Protein AF-A0A2N5IAJ2-F1 (afdb_monomer)

Nearest PDB structures (foldseek):
  7zj1-assembly1_A  TM=4.803E-01  e=1.455E-01  Homo sapiens
  2na2-assembly1_A  TM=7.057E-01  e=8.932E-01  Homo sapiens
  9asq-assembly1_A  TM=6.313E-01  e=2.213E+00  Homo sapiens
  6lxd-assembly1_A  TM=6.169E-01  e=1.500E+00  Homo sapiens
  3htx-assembly2_D  TM=5.359E-01  e=9.822E+00  Arabidopsis thaliana

Secondary structure (DSSP, 8-state):
--HHHHHHHHHHTTEEEEEEEEETTTTT-HHHHHHTSS-SEEEEEEEEETTEEEEEEEESSHHHHHHHHHHHHHHH--

pLDDT: mean 94.72, std 5.34, range [60.56, 98.06]

Foldseek 3Di:
DPLVVLQVVVVVVQKDKDKDKDQVVVVVCVVCCVVVVDPRIKMKIFIDHPNDTPDIDIDRDPVVRSVVVSVCCVVPPD

Sequence (78 aa):
MDLLKEINEWVQKGYDIRYLITNQVENGYQAEVLAGDMPNFTYSFFIEEMEEEIWDYSVDTLEEGFSMALEWLKNNRK

Structure (mmCIF, N/CA/C/O backbone):
data_AF-A0A2N5IAJ2-F1
#
_entry.id   AF-A0A2N5IAJ2-F1
#
loop_
_atom_site.group_PDB
_atom_site.id
_atom_site.type_symbol
_atom_site.label_atom_id
_atom_site.label_alt_id
_atom_site.label_comp_id
_atom_site.label_asym_id
_atom_site.label_entity_id
_atom_site.label_seq_id
_atom_site.pdbx_PDB_ins_code
_atom_site.Cartn_x
_atom_site.Cartn_y
_atom_site.Cartn_z
_atom_site.occupancy
_atom_site.B_iso_or_equiv
_atom_site.auth_seq_id
_atom_site.auth_comp_id
_atom_site.auth_asym_id
_atom_site.auth_atom_id
_atom_site.pdbx_PDB_model_num
ATOM 1 N N . MET A 1 1 ? -12.012 12.381 0.029 1.00 60.56 1 MET A N 1
ATOM 2 C CA . MET A 1 1 ? -11.845 11.476 1.181 1.00 60.56 1 MET A CA 1
ATOM 3 C C . MET A 1 1 ? -10.517 11.839 1.815 1.00 60.56 1 MET A C 1
ATOM 5 O O . MET A 1 1 ? -9.569 12.029 1.065 1.00 60.56 1 MET A O 1
ATOM 9 N N . ASP A 1 2 ? -10.461 12.070 3.124 1.00 86.81 2 ASP A N 1
ATOM 10 C CA . ASP A 1 2 ? -9.205 12.447 3.785 1.00 86.81 2 ASP A CA 1
ATOM 11 C C . ASP A 1 2 ? -8.491 11.169 4.242 1.00 86.81 2 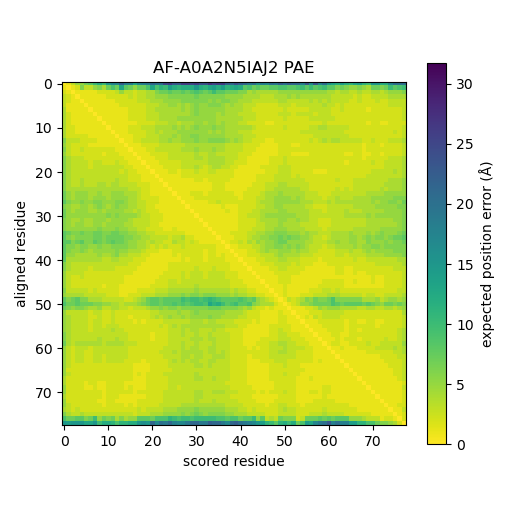ASP A C 1
ATOM 13 O O . ASP A 1 2 ? -8.803 10.621 5.298 1.00 86.81 2 ASP A O 1
ATOM 17 N N . LEU A 1 3 ? -7.587 10.664 3.395 1.00 88.00 3 LEU A N 1
ATOM 18 C CA . LEU A 1 3 ? -6.847 9.419 3.635 1.00 88.00 3 LEU A CA 1
ATOM 19 C C . LEU A 1 3 ? -6.098 9.450 4.970 1.00 88.00 3 LEU A C 1
ATOM 21 O O . LEU A 1 3 ? -6.126 8.470 5.707 1.00 88.00 3 LEU A O 1
ATOM 25 N N . LEU A 1 4 ? -5.476 10.583 5.314 1.00 90.50 4 LEU A N 1
ATOM 26 C CA . LEU A 1 4 ? -4.711 10.714 6.555 1.00 90.50 4 LEU A CA 1
ATOM 27 C C . LEU A 1 4 ? -5.610 10.579 7.779 1.00 90.50 4 LEU A C 1
ATOM 29 O O . LEU A 1 4 ? -5.231 9.929 8.755 1.00 90.50 4 LEU A O 1
ATOM 33 N N . LYS A 1 5 ? -6.811 11.161 7.721 1.00 93.69 5 LYS A N 1
ATOM 34 C CA . LYS A 1 5 ? -7.790 11.025 8.798 1.00 93.69 5 LYS A CA 1
ATOM 35 C C . LYS A 1 5 ? -8.204 9.565 8.993 1.00 93.69 5 LYS A C 1
ATOM 37 O O . LYS A 1 5 ? -8.190 9.092 10.125 1.00 93.69 5 LYS A O 1
ATOM 42 N N . GLU A 1 6 ? -8.544 8.858 7.917 1.00 93.50 6 GLU A N 1
ATOM 43 C CA . GLU A 1 6 ? -8.976 7.456 8.004 1.00 93.50 6 GLU A CA 1
ATOM 44 C C . GLU A 1 6 ? -7.856 6.525 8.478 1.00 93.50 6 GLU A C 1
ATOM 46 O O . GLU A 1 6 ? -8.087 5.682 9.342 1.00 93.50 6 GLU A O 1
ATOM 51 N N . ILE A 1 7 ? -6.632 6.706 7.974 1.00 93.56 7 ILE A N 1
ATOM 52 C CA . ILE A 1 7 ? -5.458 5.960 8.447 1.00 93.56 7 ILE A CA 1
ATOM 53 C C . ILE A 1 7 ? -5.279 6.180 9.951 1.00 93.56 7 ILE A C 1
ATOM 55 O O . ILE A 1 7 ? -5.138 5.220 10.704 1.00 93.56 7 ILE A O 1
ATOM 59 N N . ASN A 1 8 ? -5.348 7.432 10.409 1.00 94.62 8 ASN A N 1
ATOM 60 C CA . ASN A 1 8 ? -5.186 7.748 11.824 1.00 94.62 8 ASN A CA 1
ATOM 61 C C . ASN A 1 8 ? -6.281 7.114 12.705 1.00 94.62 8 ASN A C 1
ATOM 63 O O . ASN A 1 8 ? -5.988 6.692 13.821 1.00 94.62 8 ASN A O 1
ATOM 67 N N . GLU A 1 9 ? -7.524 7.010 12.225 1.00 95.00 9 GLU A N 1
ATOM 68 C CA . GLU A 1 9 ? -8.598 6.309 12.946 1.00 95.00 9 GLU A CA 1
ATOM 69 C C . GLU A 1 9 ? -8.283 4.816 13.141 1.00 95.00 9 GLU A C 1
ATOM 71 O O . GLU A 1 9 ? -8.503 4.284 14.230 1.00 95.00 9 GLU A O 1
ATOM 76 N N . TRP A 1 10 ? -7.728 4.140 12.131 1.00 95.44 10 TRP A N 1
ATOM 77 C CA . TRP A 1 10 ? -7.328 2.732 12.246 1.00 95.44 10 TRP A CA 1
ATOM 78 C C . TRP A 1 10 ? -6.082 2.533 13.107 1.00 95.44 10 TRP A C 1
ATOM 80 O O . TRP A 1 10 ? -6.056 1.618 13.930 1.00 95.44 10 TRP A O 1
ATOM 90 N N . VAL A 1 11 ? -5.104 3.433 13.015 1.00 93.38 11 VAL A N 1
ATOM 91 C CA . VAL A 1 11 ? -3.931 3.415 13.902 1.00 93.38 11 VAL A CA 1
ATOM 92 C C . VAL A 1 11 ? -4.344 3.548 15.367 1.00 93.38 11 VAL A C 1
ATOM 94 O O . VAL A 1 11 ? -3.866 2.804 16.221 1.00 93.38 11 VAL A O 1
ATOM 97 N N . GLN A 1 12 ? -5.308 4.419 15.675 1.00 95.06 12 GLN A N 1
ATOM 98 C CA . GLN A 1 12 ? -5.854 4.548 17.032 1.00 95.06 12 GLN A CA 1
ATOM 99 C C . GLN A 1 12 ? -6.600 3.297 17.522 1.00 95.06 12 GLN A C 1
ATOM 101 O O . GLN A 1 12 ? -6.739 3.115 18.733 1.00 95.06 12 GLN A O 1
ATOM 106 N N . LYS A 1 13 ? -7.059 2.430 16.612 1.00 94.81 13 LYS A N 1
ATOM 107 C CA . LYS A 1 13 ? -7.655 1.125 16.936 1.00 94.81 13 LYS A CA 1
ATOM 108 C C . LYS A 1 13 ? -6.616 0.009 17.122 1.00 94.81 13 LYS A C 1
ATOM 110 O O . LYS A 1 13 ? -7.005 -1.086 17.513 1.00 94.81 13 LYS A O 1
ATOM 115 N N . GLY A 1 14 ? -5.328 0.282 16.899 1.00 95.38 14 GLY A N 1
ATOM 116 C CA . GLY A 1 14 ? -4.236 -0.676 17.104 1.00 95.38 14 GLY A CA 1
ATOM 117 C C . GLY A 1 14 ? -3.732 -1.374 15.838 1.00 95.38 14 GLY A C 1
ATOM 118 O O . GLY A 1 14 ? -3.009 -2.359 15.963 1.00 95.38 14 GLY A O 1
ATOM 119 N N . TYR A 1 15 ? -4.092 -0.877 14.651 1.00 96.69 15 TYR A N 1
ATOM 120 C CA . TYR A 1 15 ? -3.588 -1.386 13.372 1.00 96.69 15 TYR A CA 1
ATOM 121 C C . TYR A 1 15 ? -2.385 -0.572 12.892 1.00 96.69 15 TYR A C 1
ATOM 123 O O . TYR A 1 15 ? -2.444 0.656 12.877 1.00 96.69 15 TYR A O 1
ATOM 131 N N . ASP A 1 16 ? -1.321 -1.231 12.446 1.00 95.81 16 ASP A N 1
ATOM 132 C CA . ASP A 1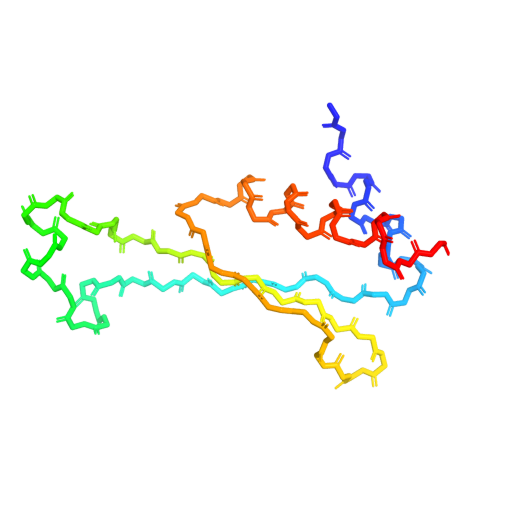 16 ? -0.235 -0.580 11.705 1.00 95.81 16 ASP A CA 1
ATOM 133 C C . ASP A 1 16 ? -0.459 -0.785 10.201 1.00 95.81 16 ASP A C 1
ATOM 135 O O . ASP A 1 16 ? -0.791 -1.887 9.770 1.00 95.81 16 ASP A O 1
ATOM 139 N N . ILE A 1 17 ? -0.300 0.274 9.405 1.00 95.25 17 ILE A N 1
ATOM 140 C CA . ILE A 1 17 ? -0.362 0.217 7.941 1.00 95.25 17 ILE A CA 1
ATOM 141 C C . ILE A 1 17 ? 1.002 0.655 7.421 1.00 95.25 17 ILE A C 1
ATOM 143 O O . ILE A 1 17 ? 1.335 1.845 7.427 1.00 95.25 17 ILE A O 1
ATOM 147 N N . ARG A 1 18 ? 1.782 -0.305 6.931 1.00 95.56 18 ARG A N 1
ATOM 148 C CA . ARG A 1 18 ? 3.131 -0.072 6.410 1.00 95.56 18 ARG A CA 1
ATOM 149 C C . ARG A 1 18 ? 3.150 -0.228 4.903 1.00 95.56 18 ARG A C 1
ATOM 151 O O . ARG A 1 18 ? 2.345 -0.960 4.333 1.00 95.56 18 ARG A O 1
ATOM 158 N N . TYR A 1 19 ? 4.117 0.414 4.262 1.00 96.31 19 TYR A N 1
ATOM 159 C CA . TYR A 1 19 ? 4.404 0.167 2.858 1.00 96.31 19 TYR A CA 1
ATOM 160 C C . TYR A 1 19 ? 5.907 0.163 2.587 1.00 96.31 19 TYR A C 1
ATOM 162 O O . TYR A 1 19 ? 6.682 0.864 3.241 1.00 96.31 19 TYR A O 1
ATOM 170 N N . LEU A 1 20 ? 6.303 -0.626 1.594 1.00 97.25 20 LEU A N 1
ATOM 171 C CA . LEU A 1 20 ? 7.650 -0.703 1.047 1.00 97.25 20 LEU A CA 1
ATOM 172 C C . LEU A 1 20 ? 7.603 -0.283 -0.422 1.00 97.25 20 LEU A C 1
ATOM 174 O O . LEU A 1 20 ? 6.736 -0.729 -1.170 1.00 97.25 20 LEU A O 1
ATOM 178 N N . ILE A 1 21 ? 8.560 0.543 -0.837 1.00 97.50 21 ILE A N 1
ATOM 179 C CA . ILE A 1 21 ? 8.759 0.889 -2.244 1.00 97.50 21 ILE A CA 1
ATOM 180 C C . ILE A 1 21 ? 9.877 0.008 -2.795 1.00 97.50 21 ILE A C 1
ATOM 182 O O . ILE A 1 21 ? 10.978 -0.013 -2.240 1.00 97.50 21 ILE A O 1
ATOM 186 N N . THR A 1 22 ? 9.617 -0.677 -3.903 1.00 97.38 22 THR A N 1
ATOM 187 C CA . THR A 1 22 ? 10.621 -1.483 -4.603 1.00 97.38 22 THR A CA 1
ATOM 188 C C . THR A 1 22 ? 10.952 -0.842 -5.939 1.00 97.38 22 THR A C 1
ATOM 190 O O . THR A 1 22 ? 10.073 -0.674 -6.780 1.00 97.38 22 THR A O 1
ATOM 193 N N . ASN A 1 23 ? 12.225 -0.500 -6.143 1.00 97.56 23 ASN A N 1
ATOM 194 C CA . ASN A 1 23 ? 12.752 -0.141 -7.456 1.00 97.56 23 ASN A CA 1
ATOM 195 C C . ASN A 1 23 ? 12.957 -1.423 -8.270 1.00 97.56 23 ASN A C 1
ATOM 197 O O . ASN A 1 23 ? 13.840 -2.221 -7.959 1.00 97.56 23 ASN A O 1
ATOM 201 N N . GLN A 1 24 ? 12.149 -1.626 -9.305 1.00 97.00 24 GLN A N 1
ATOM 202 C CA . GLN A 1 24 ? 12.137 -2.876 -10.059 1.00 97.00 24 GLN A CA 1
ATOM 203 C C . GLN A 1 24 ? 13.376 -3.059 -10.937 1.00 97.00 24 GLN A C 1
ATOM 205 O O . GLN A 1 24 ? 13.820 -4.188 -11.142 1.00 97.00 24 GLN A O 1
ATOM 210 N N . VAL A 1 25 ? 14.017 -1.967 -11.363 1.00 97.25 25 VAL A N 1
ATOM 211 C CA . VAL A 1 25 ? 15.310 -2.039 -12.059 1.00 97.25 25 VAL A CA 1
ATOM 212 C C . VAL A 1 25 ? 16.393 -2.577 -11.123 1.00 97.25 25 VAL A C 1
ATOM 214 O O . VAL A 1 25 ? 17.131 -3.487 -1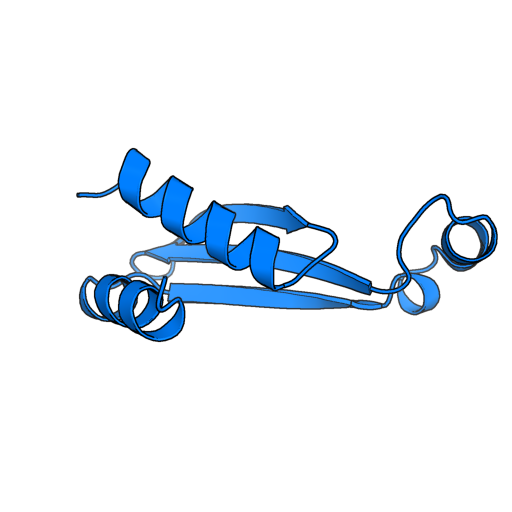1.497 1.00 97.25 25 VAL A O 1
ATOM 217 N N . GLU A 1 2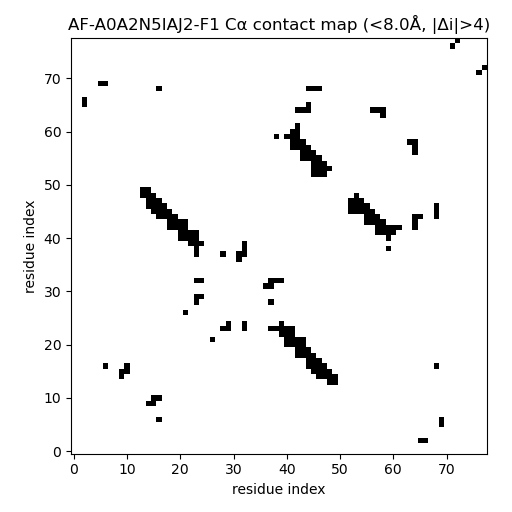6 ? 16.462 -2.064 -9.893 1.00 97.62 26 GLU A N 1
ATOM 218 C CA . GLU A 1 26 ? 17.405 -2.556 -8.874 1.00 97.62 26 GLU A CA 1
ATOM 219 C C . GLU A 1 26 ? 17.060 -3.973 -8.395 1.00 97.62 26 GLU A C 1
ATOM 221 O O . GLU A 1 26 ? 17.947 -4.723 -7.991 1.00 97.62 26 GLU A O 1
ATOM 226 N N . ASN A 1 27 ? 15.787 -4.361 -8.504 1.00 96.00 27 ASN A N 1
ATOM 227 C CA . ASN A 1 27 ? 15.277 -5.691 -8.176 1.00 96.00 27 ASN A CA 1
ATOM 228 C C . ASN A 1 27 ? 15.452 -6.723 -9.313 1.00 96.00 27 ASN A C 1
ATOM 230 O O . ASN A 1 27 ? 14.982 -7.852 -9.197 1.00 96.00 27 ASN A O 1
ATOM 234 N N . GLY A 1 28 ? 16.127 -6.358 -10.410 1.00 97.44 28 GLY A N 1
ATOM 235 C CA . GLY A 1 28 ? 16.484 -7.278 -11.496 1.00 97.44 28 GLY A CA 1
ATOM 236 C C . GLY A 1 28 ? 15.523 -7.317 -12.688 1.00 97.44 28 GLY A C 1
ATOM 237 O O . GLY A 1 28 ? 15.792 -8.057 -13.629 1.00 97.44 28 GLY A O 1
ATOM 238 N N . TYR A 1 29 ? 14.474 -6.492 -12.703 1.00 96.94 29 TYR A N 1
ATOM 239 C CA . TYR A 1 29 ? 13.454 -6.436 -13.765 1.00 96.94 29 TYR A CA 1
ATOM 240 C C . TYR A 1 29 ? 13.696 -5.301 -14.771 1.00 96.94 29 TYR A C 1
ATOM 242 O O . TYR A 1 29 ? 12.772 -4.674 -15.290 1.00 96.94 29 TYR A O 1
ATOM 250 N N . GLN A 1 30 ? 14.964 -4.968 -15.034 1.00 97.94 30 GLN A N 1
ATOM 251 C CA . GLN A 1 30 ? 15.299 -3.849 -15.917 1.00 97.94 30 GLN A CA 1
ATOM 252 C C . GLN A 1 30 ? 14.722 -4.025 -17.332 1.00 97.94 30 GLN A C 1
ATOM 254 O O . GLN A 1 30 ? 14.311 -3.040 -17.944 1.00 97.94 30 GLN A O 1
ATOM 259 N N . ALA A 1 31 ? 14.703 -5.249 -17.868 1.00 97.94 31 ALA A N 1
ATOM 260 C CA . ALA A 1 31 ? 14.230 -5.498 -19.228 1.00 97.94 31 ALA A CA 1
ATOM 261 C C . ALA A 1 31 ? 12.715 -5.269 -19.352 1.00 97.94 31 ALA A C 1
ATOM 263 O O . ALA A 1 31 ? 12.271 -4.617 -20.294 1.00 97.94 31 ALA A O 1
ATOM 264 N N . GLU A 1 32 ? 11.950 -5.740 -18.373 1.00 97.75 32 GLU A N 1
ATOM 265 C CA . GLU A 1 32 ? 10.497 -5.621 -18.267 1.00 97.75 32 GLU A CA 1
ATOM 266 C C . GLU A 1 32 ? 10.077 -4.163 -18.064 1.00 97.75 32 GLU A C 1
ATOM 268 O O . GLU A 1 32 ? 9.157 -3.677 -18.725 1.00 97.75 32 GLU A O 1
ATOM 273 N N . VAL A 1 33 ? 10.809 -3.428 -17.219 1.00 96.94 33 VAL A N 1
ATOM 274 C CA . VAL A 1 33 ? 10.586 -1.989 -17.022 1.00 96.94 33 VAL A CA 1
ATOM 275 C C . VAL A 1 33 ? 10.838 -1.211 -18.316 1.00 96.94 33 VAL A C 1
ATOM 277 O O . VAL A 1 33 ? 10.053 -0.335 -18.676 1.00 96.94 33 VAL A O 1
ATOM 280 N N . LEU A 1 34 ? 11.906 -1.532 -19.054 1.00 97.00 34 LEU A N 1
ATOM 281 C CA . LEU A 1 34 ? 12.206 -0.877 -20.334 1.00 97.00 34 LEU A CA 1
ATOM 282 C C . LEU A 1 34 ? 11.223 -1.260 -21.450 1.00 97.00 34 LEU A C 1
ATOM 284 O O . LEU A 1 34 ? 10.991 -0.450 -22.348 1.00 97.00 34 LEU A O 1
ATOM 288 N N . ALA A 1 35 ? 10.653 -2.466 -21.401 1.00 97.56 35 ALA A N 1
ATOM 289 C CA . ALA A 1 35 ? 9.612 -2.918 -22.323 1.00 97.56 35 ALA A CA 1
ATOM 290 C C . ALA A 1 35 ? 8.236 -2.289 -22.028 1.00 97.56 35 ALA A C 1
ATOM 292 O O . ALA A 1 35 ? 7.379 -2.260 -22.910 1.00 97.56 35 ALA A O 1
ATOM 293 N N . GLY A 1 36 ? 8.046 -1.738 -20.824 1.00 95.38 36 GLY A N 1
ATOM 294 C CA . GLY A 1 36 ? 6.767 -1.198 -20.362 1.00 95.38 36 GLY A CA 1
ATOM 295 C C . GLY A 1 36 ? 5.815 -2.261 -19.807 1.00 95.38 36 GLY A C 1
ATOM 296 O O . GLY A 1 36 ? 4.643 -1.962 -19.595 1.00 95.38 36 GLY A O 1
ATOM 297 N N . ASP A 1 37 ? 6.312 -3.473 -19.553 1.00 95.44 37 ASP A N 1
ATOM 298 C CA . ASP A 1 37 ? 5.539 -4.593 -19.003 1.00 95.44 37 ASP A CA 1
ATOM 299 C C . ASP A 1 37 ? 5.432 -4.531 -17.466 1.00 95.44 37 ASP A C 1
ATOM 301 O O . ASP A 1 37 ? 4.645 -5.259 -16.863 1.00 95.44 37 ASP A O 1
ATOM 305 N N . MET A 1 38 ? 6.224 -3.665 -16.824 1.00 93.38 38 MET A N 1
ATOM 306 C CA . MET A 1 38 ? 6.253 -3.461 -15.374 1.00 93.38 38 MET A CA 1
ATOM 307 C C . MET A 1 38 ? 6.578 -1.993 -15.040 1.00 93.38 38 MET A C 1
ATOM 309 O O . MET A 1 38 ? 7.395 -1.375 -15.730 1.00 93.38 38 MET A O 1
ATOM 313 N N . PRO A 1 39 ? 5.994 -1.401 -13.982 1.00 95.19 39 PRO A N 1
ATOM 314 C CA . PRO A 1 39 ? 6.396 -0.074 -13.530 1.00 95.19 39 PRO A CA 1
ATOM 315 C C . PRO A 1 39 ? 7.804 -0.083 -12.920 1.00 95.19 39 PRO A C 1
ATOM 317 O O . PRO A 1 39 ? 8.251 -1.058 -12.324 1.00 95.19 39 PRO A O 1
ATOM 320 N N . ASN A 1 40 ? 8.497 1.055 -13.002 1.00 96.88 40 ASN A N 1
ATOM 321 C CA . ASN A 1 40 ? 9.822 1.206 -12.389 1.00 96.88 40 ASN A CA 1
ATOM 322 C C . ASN A 1 40 ? 9.782 1.094 -10.853 1.00 96.88 40 ASN A C 1
ATOM 324 O O . ASN A 1 40 ? 10.750 0.661 -10.234 1.00 96.88 40 ASN A O 1
ATOM 328 N N . PHE A 1 41 ? 8.664 1.482 -10.239 1.00 96.69 41 PHE A N 1
ATOM 329 C CA . PHE A 1 41 ? 8.441 1.356 -8.806 1.00 96.69 41 PHE A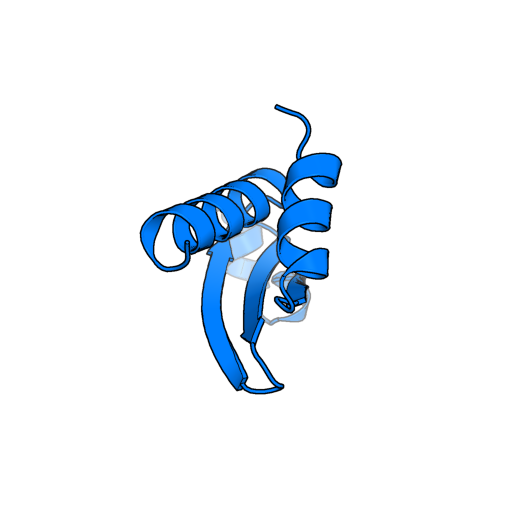 CA 1
ATOM 330 C C . PHE A 1 41 ? 7.122 0.643 -8.545 1.00 96.69 41 PHE A C 1
ATOM 332 O O . PHE A 1 41 ? 6.116 0.979 -9.164 1.00 96.69 41 PHE A O 1
ATOM 339 N N . THR A 1 42 ? 7.126 -0.285 -7.597 1.00 96.94 42 THR A N 1
ATOM 340 C CA . THR A 1 42 ? 5.906 -0.877 -7.033 1.00 96.94 42 THR A CA 1
ATOM 341 C C . THR A 1 42 ? 5.855 -0.610 -5.538 1.00 96.94 42 THR A C 1
ATOM 343 O O . THR A 1 42 ? 6.888 -0.389 -4.895 1.00 96.94 42 THR A O 1
ATOM 346 N N . TYR A 1 43 ? 4.655 -0.680 -4.977 1.00 97.56 43 TYR A N 1
ATOM 347 C CA . TYR A 1 43 ? 4.398 -0.444 -3.567 1.00 97.56 43 TYR A CA 1
ATOM 348 C C . TYR A 1 43 ? 3.773 -1.696 -2.964 1.00 97.56 43 TYR A C 1
ATOM 350 O O . TYR A 1 43 ? 2.678 -2.087 -3.359 1.00 97.56 43 TYR A O 1
ATOM 358 N N . SER A 1 44 ? 4.456 -2.318 -2.010 1.00 97.81 44 SER A N 1
ATOM 359 C CA . SER A 1 44 ? 3.897 -3.416 -1.218 1.00 97.81 44 SER A CA 1
ATOM 360 C C . SER A 1 44 ? 3.379 -2.861 0.095 1.00 97.81 44 SER A C 1
ATOM 362 O O . SER A 1 44 ? 4.136 -2.226 0.824 1.00 97.81 44 SER A O 1
ATOM 364 N N . PHE A 1 45 ? 2.103 -3.075 0.378 1.00 98.06 45 PHE A N 1
ATOM 365 C CA . PHE A 1 45 ? 1.427 -2.653 1.594 1.00 98.06 45 PHE A CA 1
ATOM 366 C C . PHE A 1 45 ? 1.219 -3.837 2.524 1.00 98.06 45 PHE A C 1
ATOM 368 O O . PHE A 1 45 ? 0.988 -4.952 2.067 1.00 98.06 45 PHE A O 1
ATOM 375 N N . PHE A 1 46 ? 1.260 -3.557 3.821 1.00 97.81 46 PHE A N 1
ATOM 376 C CA . PHE A 1 46 ? 1.094 -4.532 4.888 1.00 97.81 46 PHE A CA 1
ATOM 377 C C . PHE A 1 46 ? 0.209 -3.932 5.977 1.00 97.81 46 PHE A C 1
ATOM 379 O O . PHE A 1 46 ? 0.352 -2.748 6.303 1.00 97.81 46 PHE A O 1
ATOM 386 N N . ILE A 1 47 ? -0.674 -4.743 6.551 1.00 97.81 47 ILE A N 1
ATOM 387 C CA . ILE A 1 47 ? -1.418 -4.401 7.763 1.00 97.81 47 ILE A CA 1
ATOM 388 C C . ILE A 1 47 ? -0.976 -5.343 8.873 1.00 97.81 47 ILE A C 1
ATOM 390 O O . ILE A 1 47 ? -1.029 -6.562 8.704 1.00 97.81 47 ILE A O 1
ATOM 394 N N . GLU A 1 48 ? -0.609 -4.776 10.018 1.00 96.81 48 GLU A N 1
ATOM 395 C CA . GLU A 1 48 ? -0.299 -5.537 11.226 1.00 96.81 48 GLU A CA 1
ATOM 396 C C . GLU A 1 48 ? -1.287 -5.240 12.360 1.00 96.81 48 GLU A C 1
ATOM 398 O O . GLU A 1 48 ? -1.741 -4.107 12.540 1.00 96.81 48 GLU A O 1
ATOM 403 N N . GLU A 1 49 ? -1.595 -6.263 13.154 1.00 95.31 49 GLU A N 1
A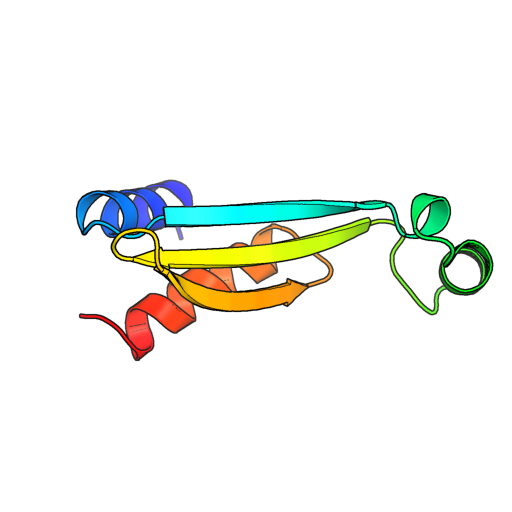TOM 404 C CA . GLU A 1 49 ? -2.360 -6.185 14.402 1.00 95.31 49 GLU A CA 1
ATOM 405 C C . GLU A 1 49 ? -1.583 -6.969 15.465 1.00 95.31 49 GLU A C 1
ATOM 407 O O . GLU A 1 49 ? -1.298 -8.146 15.285 1.00 95.31 49 GLU A O 1
ATOM 412 N N . MET A 1 50 ? -1.201 -6.319 16.571 1.00 89.69 50 MET A N 1
ATOM 413 C CA . MET A 1 50 ? -0.424 -6.955 17.652 1.00 89.69 50 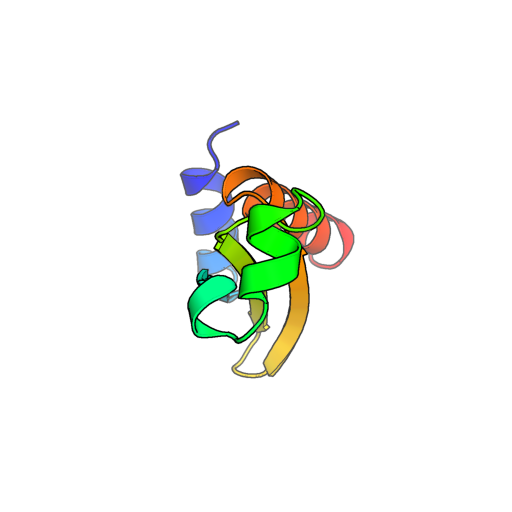MET A CA 1
ATOM 414 C C . MET A 1 50 ? 0.878 -7.652 17.189 1.00 89.69 50 MET A C 1
ATOM 416 O O . MET A 1 50 ? 1.184 -8.745 17.655 1.00 89.69 50 MET A O 1
ATOM 420 N N . GLU A 1 51 ? 1.650 -7.005 16.307 1.00 88.00 51 GLU A N 1
ATOM 421 C CA . GLU A 1 51 ? 2.904 -7.536 15.723 1.00 88.00 51 GLU A CA 1
ATOM 422 C C . GLU A 1 51 ? 2.716 -8.734 14.769 1.00 88.00 51 GLU A C 1
ATOM 424 O O . GLU A 1 51 ? 3.697 -9.345 14.344 1.00 88.00 51 GLU A O 1
ATOM 429 N N . GLU A 1 52 ? 1.475 -9.066 14.399 1.00 94.06 52 GLU A N 1
ATOM 430 C CA . GLU A 1 52 ? 1.161 -10.081 13.392 1.00 94.06 52 GLU A CA 1
ATOM 431 C C . GLU A 1 52 ? 0.697 -9.417 12.092 1.00 94.06 52 GLU A C 1
ATOM 433 O O . GLU A 1 52 ? -0.216 -8.590 12.098 1.00 94.06 52 GLU A O 1
ATOM 438 N N . GLU A 1 53 ? 1.310 -9.791 10.967 1.00 96.50 53 GLU A N 1
ATOM 439 C CA . GLU A 1 53 ? 0.848 -9.397 9.636 1.00 96.50 53 GLU A CA 1
ATOM 440 C C . GLU A 1 53 ? -0.441 -10.146 9.292 1.00 96.50 53 GLU A C 1
ATOM 442 O O . GLU A 1 53 ? -0.478 -11.376 9.245 1.00 96.50 53 GLU A O 1
ATOM 447 N N . ILE A 1 54 ? -1.511 -9.392 9.052 1.00 97.00 54 ILE A N 1
ATOM 448 C CA . ILE A 1 54 ? -2.850 -9.937 8.786 1.00 97.00 54 ILE A CA 1
ATOM 449 C C . ILE A 1 54 ? -3.301 -9.728 7.341 1.00 97.00 54 ILE A C 1
ATOM 451 O O . ILE A 1 54 ? -4.340 -10.262 6.942 1.00 97.00 54 ILE A O 1
ATOM 455 N N . TRP A 1 55 ? -2.555 -8.931 6.575 1.00 97.75 55 TRP A N 1
ATOM 456 C CA . TRP A 1 55 ? -2.827 -8.656 5.172 1.00 97.75 55 TRP A CA 1
ATOM 457 C C . TRP A 1 55 ? -1.611 -8.039 4.484 1.00 97.75 55 TRP A C 1
ATOM 459 O O . TRP A 1 55 ? -0.986 -7.131 5.035 1.00 97.75 55 TRP A O 1
ATOM 469 N N . ASP A 1 56 ? -1.356 -8.470 3.254 1.00 97.50 56 ASP A N 1
ATOM 470 C CA . ASP A 1 56 ? -0.362 -7.904 2.355 1.00 97.50 56 ASP A CA 1
ATOM 471 C C . ASP A 1 56 ? -0.917 -7.767 0.928 1.00 97.50 56 ASP A C 1
ATOM 473 O O . ASP A 1 56 ? -1.765 -8.552 0.487 1.00 97.50 56 ASP A O 1
ATOM 477 N N . TYR A 1 57 ? -0.467 -6.738 0.205 1.00 97.38 57 TYR A N 1
ATOM 478 C CA . TYR A 1 57 ? -0.812 -6.559 -1.206 1.00 97.38 57 TYR A CA 1
ATOM 479 C C . TYR A 1 57 ? 0.156 -5.622 -1.938 1.00 97.38 57 TYR A C 1
ATOM 481 O O . TYR A 1 57 ? 0.600 -4.619 -1.380 1.00 97.38 57 TYR A O 1
ATOM 489 N N . SER A 1 58 ? 0.448 -5.902 -3.211 1.00 96.62 58 SER A N 1
ATOM 490 C CA . SER A 1 58 ? 1.297 -5.055 -4.061 1.00 96.62 58 SER A CA 1
ATOM 491 C C . SER A 1 58 ? 0.483 -4.327 -5.126 1.00 96.62 58 SER A C 1
ATOM 493 O O . SER A 1 58 ? -0.376 -4.920 -5.775 1.00 96.62 58 SER A O 1
ATOM 495 N N . VAL A 1 59 ? 0.795 -3.049 -5.324 1.00 96.50 59 VAL A N 1
ATOM 496 C CA . VAL A 1 59 ? 0.149 -2.152 -6.293 1.00 96.50 59 VAL A CA 1
ATOM 497 C C . VAL A 1 59 ? 1.177 -1.276 -7.003 1.00 96.50 59 VAL A C 1
ATOM 499 O O . VAL A 1 59 ? 2.317 -1.118 -6.551 1.00 96.50 59 VAL A O 1
ATOM 502 N N . ASP A 1 60 ? 0.742 -0.631 -8.080 1.00 95.00 60 ASP A N 1
ATOM 503 C CA . ASP A 1 60 ? 1.594 0.245 -8.885 1.00 95.00 60 ASP A CA 1
ATOM 504 C C . ASP A 1 60 ? 1.617 1.688 -8.354 1.00 95.00 60 ASP A C 1
ATOM 506 O O . ASP A 1 60 ? 2.519 2.461 -8.683 1.00 95.00 60 ASP A O 1
ATOM 510 N N . THR A 1 61 ? 0.649 2.073 -7.511 1.00 93.62 61 THR A N 1
ATOM 511 C CA . THR A 1 61 ? 0.544 3.439 -6.975 1.00 93.62 61 THR A CA 1
ATOM 512 C C . THR A 1 61 ? 0.297 3.482 -5.467 1.00 93.62 61 THR A C 1
ATOM 514 O O . THR A 1 61 ? -0.406 2.651 -4.898 1.00 93.62 61 THR A O 1
ATOM 517 N N . LEU A 1 62 ? 0.838 4.510 -4.807 1.00 92.38 62 LEU A N 1
ATOM 518 C CA . LEU A 1 62 ? 0.683 4.701 -3.361 1.00 92.38 62 LEU A CA 1
ATOM 519 C C . LEU A 1 62 ? -0.784 4.929 -2.945 1.00 92.38 62 LEU A C 1
ATOM 521 O O . LEU A 1 62 ? -1.221 4.431 -1.911 1.00 92.38 62 LEU A O 1
ATOM 525 N N . GLU A 1 63 ? -1.543 5.691 -3.736 1.00 93.00 63 GLU A N 1
ATOM 526 C CA . GLU A 1 63 ? -2.945 6.019 -3.436 1.00 93.00 63 GLU A CA 1
ATOM 527 C C . GLU A 1 63 ? -3.849 4.782 -3.502 1.00 93.00 63 GLU A C 1
ATOM 529 O O . GLU A 1 63 ? -4.706 4.593 -2.632 1.00 93.00 63 GLU A O 1
ATOM 534 N N . GLU A 1 64 ? -3.632 3.919 -4.497 1.00 94.81 64 GLU A N 1
ATOM 535 C CA . GLU A 1 64 ? -4.358 2.656 -4.640 1.00 94.81 64 GLU A CA 1
ATOM 536 C C . GLU A 1 64 ? -4.109 1.747 -3.438 1.00 94.81 64 GLU A C 1
ATOM 538 O O . GLU A 1 64 ? -5.057 1.236 -2.847 1.00 94.81 64 GLU A O 1
ATOM 543 N N . GLY A 1 65 ? -2.854 1.619 -3.008 1.00 95.94 65 GLY A N 1
ATOM 544 C CA . GLY A 1 65 ? -2.505 0.730 -1.904 1.00 95.94 65 GLY A CA 1
ATOM 545 C C . GLY A 1 65 ? -3.104 1.165 -0.569 1.00 95.94 65 GLY A C 1
ATOM 546 O O . GLY A 1 65 ? -3.677 0.336 0.138 1.00 95.94 65 GLY A O 1
ATOM 547 N N . PHE A 1 66 ? -3.096 2.468 -0.257 1.00 95.38 66 PHE A N 1
ATOM 548 C CA . PHE A 1 66 ? -3.822 2.972 0.915 1.00 95.38 66 PHE A CA 1
ATOM 549 C C . PHE A 1 66 ? -5.333 2.766 0.793 1.00 95.38 66 PHE A C 1
ATOM 551 O O . PHE A 1 66 ? -5.978 2.399 1.775 1.00 95.38 66 PHE A O 1
ATOM 558 N N . SER A 1 67 ? -5.905 2.976 -0.395 1.00 95.38 67 SER A N 1
ATOM 559 C CA . SER A 1 67 ? -7.338 2.766 -0.620 1.00 95.38 67 SER A CA 1
ATOM 560 C C . SER A 1 67 ? -7.733 1.304 -0.388 1.00 95.38 67 SER A C 1
ATOM 562 O O . SER A 1 67 ? -8.701 1.047 0.328 1.00 95.38 67 SER A O 1
ATOM 564 N N . MET A 1 68 ? -6.945 0.356 -0.903 1.00 96.25 68 MET A N 1
ATOM 565 C CA . MET A 1 68 ? -7.166 -1.081 -0.715 1.00 96.25 68 MET A CA 1
ATOM 566 C C . MET A 1 68 ? -6.975 -1.516 0.739 1.00 96.25 68 MET A C 1
ATOM 568 O O . MET A 1 68 ? -7.804 -2.262 1.259 1.00 96.25 68 MET A O 1
ATOM 572 N N . AL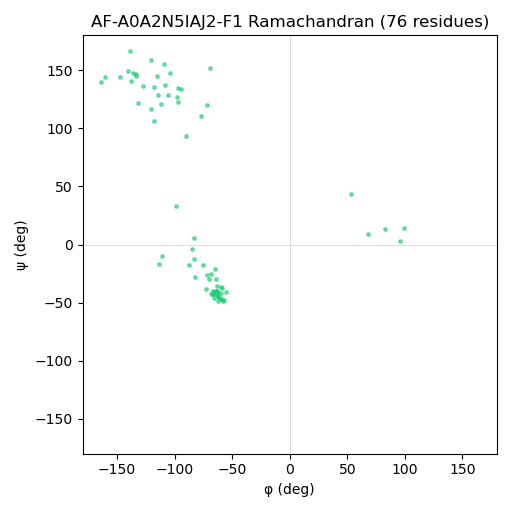A A 1 69 ? -5.940 -1.019 1.422 1.00 96.50 69 ALA A N 1
ATOM 573 C CA . ALA A 1 69 ? -5.710 -1.317 2.836 1.00 96.50 69 ALA A CA 1
ATOM 574 C C . ALA A 1 69 ? -6.892 -0.855 3.708 1.00 96.50 69 ALA A C 1
ATOM 576 O O . ALA A 1 69 ? -7.413 -1.609 4.533 1.00 96.50 69 ALA A O 1
ATOM 577 N N . LEU A 1 70 ? -7.372 0.375 3.490 1.00 95.81 70 LEU A N 1
ATOM 578 C CA . LEU A 1 70 ? -8.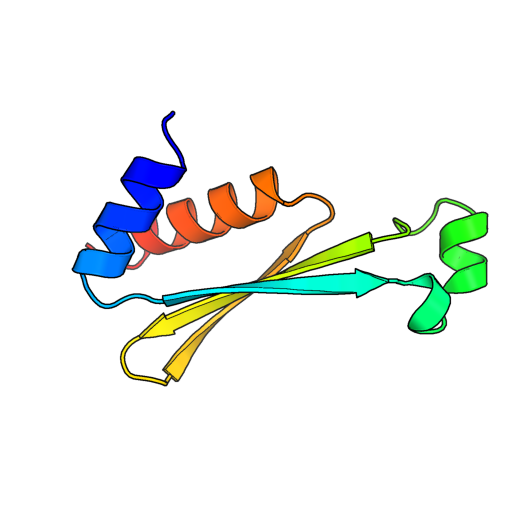518 0.926 4.216 1.00 95.81 70 LEU A CA 1
ATOM 579 C C . LEU A 1 70 ? -9.821 0.191 3.890 1.00 95.81 70 LEU A C 1
ATOM 581 O O . LEU A 1 70 ? -10.638 -0.033 4.786 1.00 95.81 70 LEU A O 1
ATOM 585 N N . GLU A 1 71 ? -10.040 -0.179 2.629 1.00 95.94 71 GLU A N 1
ATOM 586 C CA . GLU A 1 71 ? -11.192 -0.986 2.227 1.00 95.94 71 GLU A CA 1
ATOM 587 C C . GLU A 1 71 ? -11.164 -2.363 2.897 1.00 95.94 71 GLU A C 1
ATOM 589 O O . GLU A 1 71 ? -12.173 -2.797 3.462 1.00 95.94 71 GLU A O 1
ATOM 594 N N . TRP A 1 72 ? -10.006 -3.024 2.905 1.00 97.38 72 TRP A N 1
ATOM 595 C CA . TRP A 1 72 ? -9.841 -4.305 3.577 1.00 97.38 72 TRP A CA 1
ATOM 596 C C . TRP A 1 72 ? -10.141 -4.191 5.073 1.00 97.38 72 TRP A C 1
ATOM 598 O O . TRP A 1 72 ? -10.932 -4.987 5.585 1.00 97.38 72 TRP A O 1
ATOM 608 N N . LEU A 1 73 ? -9.600 -3.174 5.755 1.00 96.50 73 LEU A N 1
ATOM 609 C CA . LEU A 1 73 ? -9.878 -2.924 7.172 1.00 96.50 73 LEU A CA 1
ATOM 610 C C . LEU A 1 73 ? -11.373 -2.735 7.423 1.00 96.50 73 LEU A C 1
ATOM 612 O O . LEU A 1 73 ? -11.923 -3.416 8.279 1.00 96.50 73 LEU A O 1
ATOM 616 N N . LYS A 1 74 ? -12.058 -1.900 6.634 1.00 95.44 74 LYS A N 1
ATOM 617 C CA . LYS A 1 74 ? -13.511 -1.670 6.762 1.00 95.44 74 LYS A CA 1
ATOM 618 C C . LYS A 1 74 ? -14.337 -2.944 6.568 1.00 95.44 74 LYS A C 1
ATOM 620 O O . LYS A 1 74 ? -15.367 -3.112 7.220 1.00 95.44 74 LYS A O 1
ATOM 625 N N . ASN A 1 75 ? -13.909 -3.820 5.663 1.00 95.75 75 ASN A N 1
ATOM 626 C CA . ASN A 1 75 ? -14.635 -5.043 5.332 1.00 95.75 75 ASN A CA 1
ATOM 627 C C . ASN A 1 75 ? -14.364 -6.187 6.324 1.00 95.75 75 ASN A C 1
ATOM 629 O O . ASN A 1 75 ? -15.233 -7.038 6.521 1.00 95.75 75 ASN A O 1
ATOM 633 N N . ASN A 1 76 ? -13.188 -6.211 6.959 1.00 95.38 76 ASN A N 1
ATOM 634 C CA . ASN A 1 76 ? -12.727 -7.344 7.770 1.00 95.38 76 ASN A CA 1
ATOM 635 C C . ASN A 1 76 ? -12.609 -7.039 9.269 1.00 95.38 76 ASN A C 1
ATOM 637 O O . ASN A 1 76 ? -12.532 -7.972 10.073 1.00 95.38 76 ASN A O 1
ATOM 641 N N . ARG A 1 77 ? -12.582 -5.763 9.658 1.00 87.31 77 ARG A N 1
ATOM 642 C CA . ARG A 1 77 ? -12.460 -5.279 11.039 1.00 87.31 77 ARG A CA 1
ATOM 643 C C . ARG A 1 77 ? -13.513 -4.180 11.262 1.00 87.31 77 ARG A C 1
ATOM 645 O O . ARG A 1 77 ? -13.886 -3.468 10.336 1.00 87.31 77 ARG A O 1
ATOM 652 N N . LYS A 1 78 ? -14.090 -4.093 12.463 1.00 71.50 78 LYS A N 1
ATOM 653 C CA . LYS A 1 78 ? -15.176 -3.144 12.793 1.00 71.50 78 LYS A CA 1
ATOM 654 C C . LYS A 1 78 ? -14.669 -2.078 13.753 1.00 71.50 78 LYS A C 1
ATOM 656 O O . LYS A 1 78 ? -14.149 -2.472 14.811 1.00 71.50 78 LYS A O 1
#

Solvent-accessible surface area (backbone atoms only — not comparable to full-atom values): 4548 Å² total; per-residue (Å²): 133,63,63,68,60,56,54,50,56,43,43,76,72,55,38,46,81,48,74,46,81,44,51,29,52,84,70,71,41,44,68,41,35,73,70,66,80,40,65,56,46,37,33,38,34,38,35,29,48,90,93,38,79,79,47,75,53,75,33,76,43,72,68,58,42,54,51,51,53,53,51,49,44,64,76,76,47,133

Radius of gyration: 14.43 Å; Cα contacts (8 Å, |Δi|>4): 107; chains: 1; bounding box: 33×22×40 Å

Mean predicted aligned error: 3.22 Å